Protein AF-A0ABD4ZHP4-F1 (afdb_monomer_lite)

InterPro domains:
  IPR003352 Phosphotransferase system, EIIC [PF02378] (2-78)

Secondary structure (DSSP, 8-state):
-HHHHHHHHHHHHHHHHHHHTTTTT--TTS-S-TTTTEEEETTEEEE--HHHHHHHHHHHHHHHHHHHTT-PPPGGG-

Foldseek 3Di:
DVVVVVVVVLVVQLVCCVVPVVVVVADPVDDQDPPNQWHADPNGIHGNPDVVVVVVVCVVVVVCCVVCVPPDDPPVVD

pLDDT: mean 82.06, std 6.36, range [52.81, 89.56]

Structure (mmCIF, N/CA/C/O backbone):
data_AF-A0ABD4ZHP4-F1
#
_entry.id   AF-A0ABD4ZHP4-F1
#
loop_
_atom_site.group_PDB
_atom_site.id
_atom_site.type_symbol
_atom_site.label_atom_id
_atom_site.label_alt_id
_atom_site.label_comp_id
_atom_site.label_asym_id
_atom_site.label_entity_id
_atom_site.label_seq_id
_atom_site.pdbx_PDB_ins_code
_atom_site.Cartn_x
_atom_site.Cartn_y
_atom_site.Cartn_z
_atom_site.occupancy
_atom_site.B_iso_or_equiv
_atom_site.auth_seq_id
_atom_site.auth_comp_id
_atom_site.auth_asym_id
_atom_site.auth_atom_id
_atom_site.pdbx_PDB_model_num
ATOM 1 N N . ALA A 1 1 ? -1.163 -7.459 14.809 1.00 62.34 1 ALA A N 1
ATOM 2 C CA . ALA A 1 1 ? -1.553 -6.205 14.130 1.00 62.34 1 ALA A CA 1
ATOM 3 C C . ALA A 1 1 ? -0.531 -5.798 13.070 1.00 62.34 1 ALA A C 1
ATOM 5 O O . ALA A 1 1 ? -0.871 -5.836 11.900 1.00 62.34 1 ALA A O 1
ATOM 6 N N . VAL A 1 2 ? 0.725 -5.522 13.445 1.00 75.19 2 VAL A N 1
ATOM 7 C CA . VAL A 1 2 ? 1.748 -4.936 12.550 1.00 75.19 2 VAL A CA 1
ATOM 8 C C . VAL A 1 2 ? 1.941 -5.687 11.225 1.00 75.19 2 VAL A C 1
ATOM 10 O O . VAL A 1 2 ? 1.870 -5.065 10.172 1.00 75.19 2 VAL A O 1
ATOM 13 N N . MET A 1 3 ? 2.107 -7.016 11.247 1.00 78.69 3 MET A N 1
ATOM 14 C CA . MET A 1 3 ? 2.300 -7.789 10.009 1.00 78.69 3 MET A CA 1
ATOM 15 C C . MET A 1 3 ? 1.065 -7.792 9.099 1.00 78.69 3 MET A C 1
ATOM 17 O O . MET A 1 3 ? 1.194 -7.659 7.887 1.00 78.69 3 MET A O 1
ATOM 21 N N . VAL A 1 4 ? -0.133 -7.899 9.679 1.00 84.62 4 VAL A N 1
ATOM 22 C CA . VAL A 1 4 ? -1.386 -7.854 8.911 1.00 84.62 4 VAL A CA 1
ATOM 23 C C . VAL A 1 4 ? -1.555 -6.473 8.284 1.00 84.62 4 VAL A C 1
ATOM 25 O O . VAL A 1 4 ? -1.761 -6.381 7.084 1.00 84.62 4 VAL A O 1
ATOM 28 N N . SER A 1 5 ? -1.364 -5.399 9.054 1.00 78.75 5 SER A N 1
ATOM 29 C CA . SER A 1 5 ? -1.410 -4.024 8.545 1.00 78.75 5 SER A CA 1
ATOM 30 C C . SER A 1 5 ? -0.379 -3.777 7.439 1.00 78.75 5 SER A C 1
ATOM 32 O O . SER A 1 5 ? -0.687 -3.107 6.458 1.00 78.75 5 SER A O 1
ATOM 34 N N . PHE A 1 6 ? 0.821 -4.350 7.566 1.00 81.19 6 PHE A N 1
ATOM 35 C CA . PHE A 1 6 ? 1.873 -4.251 6.558 1.00 81.19 6 PHE A CA 1
ATOM 36 C C . PHE A 1 6 ? 1.502 -4.960 5.250 1.00 81.19 6 PHE A C 1
ATOM 38 O O . PHE A 1 6 ? 1.658 -4.392 4.170 1.00 81.19 6 PHE A O 1
ATOM 45 N N . LEU A 1 7 ? 0.977 -6.184 5.318 1.00 86.19 7 LEU A N 1
ATOM 46 C CA . LEU A 1 7 ? 0.523 -6.900 4.124 1.00 86.19 7 LEU A CA 1
ATOM 47 C C . LEU A 1 7 ? -0.686 -6.208 3.488 1.00 86.19 7 LEU A C 1
ATOM 49 O O . LEU A 1 7 ? -0.694 -6.005 2.277 1.00 86.19 7 LEU A O 1
ATOM 53 N N . THR A 1 8 ? -1.659 -5.770 4.293 1.00 87.31 8 THR A N 1
ATOM 54 C CA . THR A 1 8 ? -2.823 -5.006 3.822 1.00 87.31 8 THR A CA 1
ATOM 55 C C . THR A 1 8 ? -2.398 -3.741 3.087 1.00 87.31 8 THR A C 1
ATOM 57 O O . THR A 1 8 ? -2.927 -3.453 2.018 1.00 87.31 8 THR A O 1
ATOM 60 N N . TRP A 1 9 ? -1.412 -3.011 3.613 1.00 83.94 9 TRP A N 1
ATOM 61 C CA . TRP A 1 9 ? -0.855 -1.840 2.942 1.00 83.94 9 TRP A CA 1
ATOM 62 C C . TRP A 1 9 ? -0.308 -2.181 1.550 1.00 83.94 9 TRP A C 1
ATOM 64 O O . TRP A 1 9 ? -0.677 -1.545 0.565 1.00 83.94 9 TRP A O 1
ATOM 74 N N . ASN A 1 10 ? 0.536 -3.213 1.454 1.00 87.62 10 ASN A N 1
ATOM 75 C CA . ASN A 1 10 ? 1.135 -3.619 0.181 1.00 87.62 10 ASN A CA 1
ATOM 76 C C . ASN A 1 10 ? 0.084 -4.092 -0.833 1.00 87.62 10 ASN A C 1
ATOM 78 O O . ASN A 1 10 ? 0.168 -3.734 -2.005 1.00 87.62 10 ASN A O 1
ATOM 82 N N . TYR A 1 11 ? -0.943 -4.819 -0.385 1.00 88.94 11 TYR A N 1
ATOM 83 C CA . TYR A 1 11 ? -2.079 -5.191 -1.232 1.00 88.94 11 TYR A CA 1
ATOM 84 C C . TYR A 1 11 ? -2.865 -3.976 -1.726 1.00 88.94 11 TYR A C 1
ATOM 86 O O . TYR A 1 11 ? -3.262 -3.928 -2.889 1.00 88.94 11 TYR A O 1
ATOM 94 N N . PHE A 1 12 ? -3.072 -2.980 -0.866 1.00 87.50 12 PHE A N 1
ATOM 95 C CA . PHE A 1 12 ? -3.801 -1.774 -1.235 1.00 87.50 12 PHE A CA 1
ATOM 96 C C . PHE A 1 12 ? -3.032 -0.947 -2.271 1.00 87.50 12 PHE A C 1
ATOM 98 O O . PHE A 1 12 ? -3.609 -0.522 -3.268 1.00 87.50 12 PHE A O 1
ATOM 105 N N . ILE A 1 13 ? -1.718 -0.785 -2.094 1.00 87.00 13 ILE A N 1
ATOM 106 C CA . ILE A 1 13 ? -0.850 -0.110 -3.070 1.00 87.00 13 ILE A CA 1
ATOM 107 C C . ILE A 1 13 ? -0.817 -0.865 -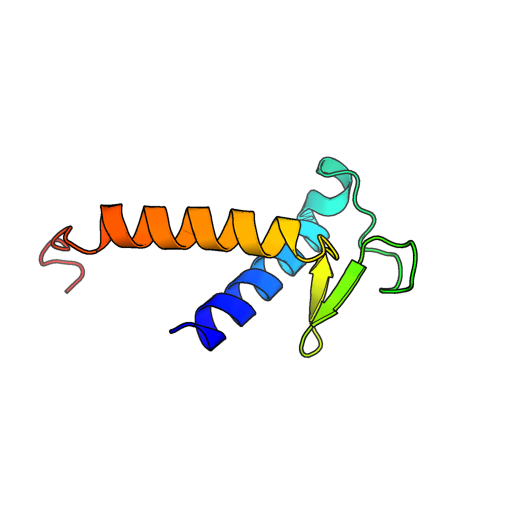4.395 1.00 87.00 13 ILE A C 1
ATOM 109 O O . ILE A 1 13 ? -0.902 -0.236 -5.446 1.00 87.00 13 ILE A O 1
ATOM 113 N N . ASN A 1 14 ? -0.753 -2.196 -4.363 1.00 89.56 14 ASN A N 1
ATOM 114 C CA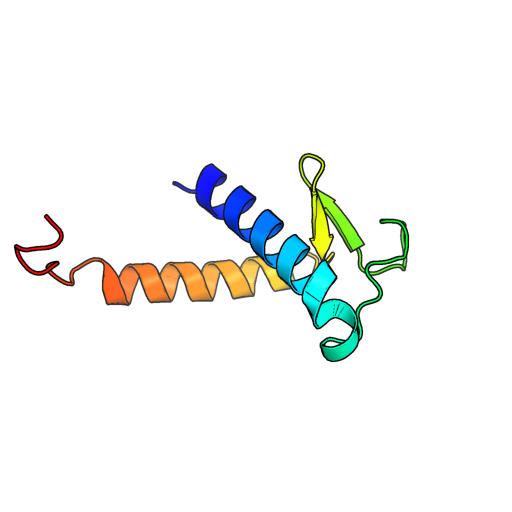 . ASN A 1 14 ? -0.827 -3.005 -5.573 1.00 89.56 14 ASN A CA 1
ATOM 115 C C . ASN A 1 14 ? -2.147 -2.776 -6.328 1.00 89.56 14 ASN A C 1
ATOM 117 O O . ASN A 1 14 ? -2.126 -2.491 -7.522 1.00 89.56 14 ASN A O 1
ATOM 121 N N . ALA A 1 15 ? -3.287 -2.809 -5.632 1.00 88.62 15 ALA A N 1
ATOM 122 C CA . ALA A 1 15 ? -4.594 -2.556 -6.238 1.00 88.62 15 ALA A CA 1
ATOM 123 C C . ALA A 1 15 ? -4.721 -1.123 -6.793 1.00 88.62 15 ALA A C 1
ATOM 125 O O . ALA A 1 15 ? -5.219 -0.928 -7.906 1.00 88.62 15 ALA A O 1
ATOM 126 N N . MET A 1 16 ? -4.228 -0.122 -6.053 1.00 86.12 16 MET A N 1
ATOM 127 C CA . MET A 1 16 ? -4.182 1.271 -6.513 1.00 86.12 16 MET A CA 1
ATOM 128 C C . MET A 1 16 ? -3.265 1.447 -7.724 1.00 86.12 16 MET A C 1
ATOM 130 O O . MET A 1 16 ? -3.620 2.174 -8.643 1.00 86.12 16 MET A O 1
ATOM 134 N N . GLY A 1 17 ? -2.121 0.768 -7.763 1.00 85.25 17 GLY A N 1
ATOM 135 C CA . GLY A 1 17 ? -1.192 0.792 -8.890 1.00 85.25 17 GLY A CA 1
ATOM 136 C C . GLY A 1 17 ? -1.769 0.164 -10.154 1.00 85.25 17 GLY A C 1
ATOM 137 O O . GLY A 1 17 ? -1.656 0.732 -11.236 1.00 85.25 17 GLY A O 1
ATOM 138 N N . MET A 1 18 ? -2.467 -0.963 -10.012 1.00 86.31 18 MET A N 1
ATOM 139 C CA . MET A 1 18 ? -3.139 -1.630 -11.131 1.00 86.31 18 MET A CA 1
ATOM 140 C C . MET A 1 18 ? -4.308 -0.810 -11.694 1.00 86.31 18 MET A C 1
ATOM 142 O O . MET A 1 18 ? -4.561 -0.853 -12.894 1.00 86.31 18 MET A O 1
ATOM 146 N N . THR A 1 19 ? -5.020 -0.063 -10.843 1.00 86.62 19 THR A N 1
ATOM 147 C CA . THR A 1 19 ? -6.226 0.687 -11.249 1.00 86.62 19 THR A CA 1
ATOM 148 C C . THR A 1 19 ? -5.917 2.128 -11.663 1.00 86.62 19 THR A C 1
ATOM 150 O O . THR A 1 19 ? -6.516 2.656 -12.597 1.00 86.62 19 THR A O 1
ATOM 153 N N . TRP A 1 20 ? -4.979 2.777 -10.971 1.00 83.31 20 TRP A N 1
ATOM 154 C CA . TRP A 1 20 ? -4.698 4.213 -11.068 1.00 83.31 20 TRP A CA 1
ATOM 155 C C . TRP A 1 20 ? -3.207 4.538 -11.199 1.00 83.31 20 TRP A C 1
ATOM 157 O O . TRP A 1 20 ? -2.830 5.699 -11.049 1.00 83.31 20 TRP A O 1
ATOM 167 N N . GLY A 1 21 ? -2.342 3.563 -11.492 1.00 80.31 21 GLY A N 1
ATOM 168 C CA . GLY A 1 21 ? -0.895 3.787 -11.603 1.00 80.31 21 GLY A CA 1
ATOM 169 C C . GLY A 1 21 ? -0.539 4.958 -12.524 1.00 80.31 21 GLY A C 1
ATOM 170 O O . GLY A 1 21 ? 0.235 5.829 -12.132 1.00 80.31 21 GLY A O 1
ATOM 171 N N . SER A 1 22 ? -1.199 5.066 -13.683 1.00 80.81 22 SER A N 1
ATOM 172 C CA . SER A 1 22 ? -0.984 6.158 -14.645 1.00 80.81 22 SER A CA 1
ATOM 173 C C . SER A 1 22 ? -1.300 7.548 -14.084 1.00 80.81 22 SER A C 1
ATOM 175 O O . SER A 1 22 ? -0.583 8.499 -14.385 1.00 80.81 22 SER A O 1
ATOM 177 N N . TYR A 1 23 ? -2.322 7.675 -13.232 1.00 80.38 23 TYR A N 1
ATOM 178 C CA . TYR A 1 23 ? -2.671 8.936 -12.568 1.00 80.38 23 TYR A CA 1
ATOM 179 C C . TYR A 1 23 ? -1.572 9.386 -11.598 1.00 80.38 23 TYR A C 1
ATOM 181 O O . TYR A 1 23 ? -1.284 10.575 -11.487 1.00 80.38 23 TYR A O 1
ATOM 189 N N . PHE A 1 24 ? -0.923 8.432 -10.929 1.00 76.81 24 PHE A N 1
ATOM 190 C CA . PHE A 1 24 ? 0.198 8.691 -10.025 1.00 76.81 24 PHE A CA 1
ATOM 191 C C . PHE A 1 24 ? 1.558 8.752 -10.739 1.00 76.81 24 PHE A C 1
ATOM 193 O O . PHE A 1 24 ? 2.580 8.913 -10.075 1.00 76.81 24 PHE A O 1
ATOM 200 N N . GLY A 1 25 ? 1.588 8.631 -12.073 1.00 80.06 25 GLY A N 1
ATOM 201 C CA . GLY A 1 25 ? 2.824 8.618 -12.857 1.00 80.06 25 GLY A CA 1
ATOM 202 C C . GLY A 1 25 ? 3.666 7.353 -12.667 1.00 80.06 25 GLY A C 1
ATOM 203 O O . GLY A 1 25 ? 4.873 7.395 -12.885 1.00 80.06 25 GLY A O 1
ATOM 204 N N . VAL A 1 26 ? 3.050 6.241 -12.249 1.00 82.56 26 VAL A N 1
ATOM 205 C CA . VAL A 1 26 ? 3.723 4.957 -12.019 1.00 82.56 26 VAL A CA 1
ATOM 206 C C . VAL A 1 26 ? 3.266 3.916 -13.034 1.00 82.56 26 VAL A C 1
ATOM 208 O O . VAL A 1 26 ? 2.077 3.616 -13.153 1.00 82.56 26 VAL A O 1
ATOM 211 N N . ASP A 1 27 ? 4.225 3.307 -13.728 1.00 84.38 27 ASP A N 1
ATOM 212 C CA . ASP A 1 27 ? 3.970 2.255 -14.709 1.00 84.38 27 ASP A CA 1
ATOM 213 C C . ASP A 1 27 ? 4.053 0.856 -14.076 1.00 84.38 27 ASP A C 1
ATOM 215 O O . ASP A 1 27 ? 5.109 0.231 -14.027 1.00 84.38 27 ASP A O 1
ATOM 219 N N . PHE A 1 28 ? 2.913 0.340 -13.606 1.00 83.94 28 PHE A N 1
ATOM 220 C CA . PHE A 1 28 ? 2.811 -0.998 -13.003 1.00 83.94 28 PHE A CA 1
ATOM 221 C C . PHE A 1 28 ? 2.920 -2.163 -14.005 1.00 83.94 28 PHE A C 1
ATOM 223 O O . PHE A 1 28 ? 2.991 -3.327 -13.583 1.00 83.94 28 PHE A O 1
ATOM 230 N N . THR A 1 29 ? 2.950 -1.877 -15.313 1.00 84.19 29 THR A N 1
ATOM 231 C CA . THR A 1 29 ? 3.163 -2.900 -16.348 1.00 84.19 29 THR A CA 1
ATOM 232 C C . THR A 1 29 ? 4.613 -3.376 -16.381 1.00 84.19 29 THR A C 1
ATOM 234 O O . THR A 1 29 ? 4.871 -4.519 -16.752 1.00 84.19 29 THR A O 1
ATOM 237 N N . GLN A 1 30 ? 5.543 -2.543 -15.910 1.00 84.88 30 GLN A N 1
ATOM 238 C CA . GLN A 1 30 ? 6.957 -2.878 -15.816 1.00 84.88 30 GLN A CA 1
ATOM 239 C C . GLN A 1 30 ? 7.226 -3.895 -14.714 1.00 84.88 30 GLN A C 1
ATOM 241 O O . GLN A 1 30 ? 6.554 -3.930 -13.675 1.00 84.88 30 GLN A O 1
ATOM 246 N N . ASP A 1 31 ? 8.235 -4.730 -14.930 1.00 85.44 31 ASP A N 1
ATOM 247 C CA . ASP A 1 31 ? 8.724 -5.633 -13.900 1.00 85.44 31 ASP A CA 1
ATOM 248 C C . ASP A 1 31 ? 9.364 -4.859 -12.746 1.00 85.44 31 ASP A C 1
ATOM 250 O O . ASP A 1 31 ? 9.890 -3.759 -12.914 1.00 85.44 31 ASP A O 1
ATOM 254 N N . ALA A 1 32 ? 9.314 -5.447 -11.551 1.00 86.62 32 ALA A N 1
ATOM 255 C CA . ALA A 1 32 ? 9.908 -4.884 -10.343 1.00 86.62 32 ALA A CA 1
ATOM 256 C C . ALA A 1 32 ? 11.436 -5.049 -10.373 1.00 86.62 32 ALA A C 1
ATOM 258 O O . ALA A 1 32 ? 12.006 -5.922 -9.718 1.00 86.62 32 ALA A O 1
ATOM 259 N N . VAL A 1 33 ? 12.082 -4.234 -11.202 1.00 84.69 33 VAL A N 1
ATOM 260 C CA . VAL A 1 33 ? 13.533 -4.203 -11.412 1.00 84.69 33 VAL A CA 1
ATOM 261 C C . VAL A 1 33 ? 14.123 -2.875 -10.947 1.00 84.69 33 VAL A C 1
ATOM 263 O O . VAL A 1 33 ? 13.419 -1.870 -10.828 1.00 84.69 33 VAL A O 1
ATOM 266 N N . ALA A 1 34 ? 15.432 -2.849 -10.695 1.00 79.56 34 ALA A N 1
ATOM 267 C CA . ALA A 1 34 ? 16.125 -1.629 -10.293 1.00 79.56 34 ALA A CA 1
ATOM 268 C C . ALA A 1 34 ? 15.885 -0.495 -11.311 1.00 79.56 34 ALA A C 1
ATOM 270 O O . ALA A 1 34 ? 16.076 -0.680 -12.510 1.00 79.56 34 ALA A O 1
ATOM 271 N N . GLY A 1 35 ? 15.453 0.672 -10.825 1.00 80.19 35 GLY A N 1
ATOM 272 C CA . GLY A 1 35 ? 15.118 1.835 -11.658 1.00 80.19 35 GLY A CA 1
ATOM 273 C C . GLY A 1 35 ? 13.646 1.946 -12.079 1.00 80.19 35 GLY A C 1
ATOM 274 O O . GLY A 1 35 ? 13.248 3.020 -12.513 1.00 80.19 35 GLY A O 1
ATOM 275 N N . SER A 1 36 ? 12.825 0.904 -11.885 1.00 83.50 36 SER A N 1
ATOM 276 C CA . SER A 1 36 ? 11.370 0.948 -12.156 1.00 83.50 36 SER A CA 1
ATOM 277 C C . SER A 1 36 ? 10.558 1.691 -11.083 1.00 83.50 36 SER A C 1
ATOM 279 O O . SER A 1 36 ? 9.403 2.041 -11.306 1.00 83.50 36 SER A O 1
ATOM 281 N N . GLY A 1 37 ? 11.136 1.906 -9.894 1.00 82.75 37 GLY A N 1
ATOM 282 C CA . GLY A 1 37 ? 10.404 2.419 -8.727 1.00 82.75 37 GLY A CA 1
ATOM 283 C C . GLY A 1 37 ? 9.409 1.411 -8.135 1.00 82.75 37 GLY A C 1
ATOM 284 O O . GLY A 1 37 ? 8.553 1.787 -7.333 1.00 82.75 37 GLY A O 1
ATOM 285 N N . LEU A 1 38 ? 9.512 0.135 -8.521 1.00 88.31 38 LEU A N 1
ATOM 286 C CA . LEU A 1 38 ? 8.672 -0.966 -8.065 1.00 88.31 38 LEU A CA 1
ATOM 287 C C . LEU A 1 38 ? 9.521 -2.039 -7.384 1.00 88.31 38 LEU A C 1
ATOM 289 O O . LEU A 1 38 ? 10.645 -2.325 -7.794 1.00 88.31 38 LEU A O 1
ATOM 293 N N . THR A 1 39 ? 8.953 -2.680 -6.368 1.00 89.25 39 THR A N 1
ATOM 294 C CA . THR A 1 39 ? 9.590 -3.781 -5.641 1.00 89.25 39 THR A CA 1
ATOM 295 C C . THR A 1 39 ? 8.599 -4.910 -5.375 1.00 89.25 39 THR A C 1
ATOM 297 O O . THR A 1 39 ? 7.380 -4.721 -5.414 1.00 89.25 39 THR A O 1
ATOM 300 N N . MET A 1 40 ? 9.123 -6.106 -5.118 1.00 88.69 40 MET A N 1
ATOM 301 C CA . MET A 1 40 ? 8.331 -7.275 -4.747 1.00 88.69 40 MET A CA 1
ATOM 302 C C . MET A 1 40 ? 8.435 -7.509 -3.245 1.00 88.69 40 MET A C 1
ATOM 304 O O . MET A 1 40 ? 9.501 -7.842 -2.734 1.00 88.69 40 MET A O 1
ATOM 308 N N . MET A 1 41 ? 7.306 -7.409 -2.545 1.00 85.12 41 MET A N 1
ATOM 309 C CA . MET A 1 41 ? 7.217 -7.669 -1.107 1.00 85.12 41 MET A CA 1
ATOM 310 C C . MET A 1 41 ? 6.266 -8.832 -0.856 1.00 85.12 41 MET A C 1
ATOM 312 O O . M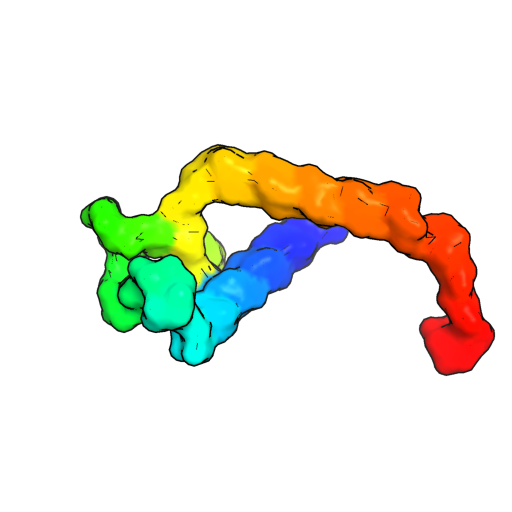ET A 1 41 ? 5.082 -8.747 -1.167 1.00 85.12 41 MET A O 1
ATOM 316 N N . ALA A 1 42 ? 6.783 -9.936 -0.307 1.00 82.69 42 ALA A N 1
ATOM 317 C CA . ALA A 1 42 ? 6.006 -11.153 -0.033 1.00 82.69 42 ALA A CA 1
ATOM 318 C C . ALA A 1 42 ? 5.180 -11.663 -1.242 1.00 82.69 42 ALA A C 1
ATOM 320 O O . ALA A 1 42 ? 4.076 -12.173 -1.074 1.00 82.69 42 ALA A O 1
ATOM 321 N N . GLY A 1 43 ? 5.705 -11.509 -2.466 1.00 83.12 43 GLY A N 1
ATOM 322 C CA . GLY A 1 43 ? 5.025 -11.904 -3.709 1.00 83.12 43 GLY A CA 1
ATOM 323 C C . GLY A 1 43 ? 4.067 -10.857 -4.294 1.00 83.12 43 GLY A C 1
ATOM 324 O O . GLY A 1 43 ? 3.462 -11.112 -5.330 1.00 83.12 43 GLY A O 1
ATOM 325 N N . ILE A 1 44 ? 3.956 -9.675 -3.682 1.00 87.38 44 ILE A N 1
ATOM 326 C CA . ILE A 1 44 ? 3.085 -8.577 -4.123 1.00 87.38 44 ILE A CA 1
ATOM 327 C C . ILE A 1 44 ? 3.938 -7.468 -4.750 1.00 87.38 44 ILE A C 1
ATOM 329 O O . ILE A 1 44 ? 4.905 -7.010 -4.137 1.00 87.38 44 ILE A O 1
ATOM 333 N N . LYS A 1 45 ? 3.560 -7.006 -5.950 1.00 88.69 45 LYS A N 1
ATOM 334 C CA . LYS A 1 45 ? 4.193 -5.859 -6.622 1.00 88.69 45 LYS A CA 1
ATOM 335 C C . LYS A 1 45 ? 3.727 -4.555 -5.971 1.00 88.69 45 LYS A C 1
ATOM 337 O O . LYS A 1 45 ? 2.539 -4.244 -5.996 1.00 88.69 45 LYS A O 1
ATOM 342 N N . THR A 1 46 ? 4.645 -3.790 -5.401 1.00 88.62 46 THR A N 1
ATOM 343 C CA . THR A 1 46 ? 4.359 -2.558 -4.650 1.00 88.62 46 THR A CA 1
ATOM 344 C C . THR A 1 46 ? 5.345 -1.450 -5.029 1.00 88.62 46 THR A C 1
ATOM 346 O O . THR A 1 46 ? 6.296 -1.687 -5.774 1.00 88.62 46 THR A O 1
ATOM 349 N N . LEU A 1 47 ? 5.119 -0.233 -4.534 1.00 86.62 47 LEU A N 1
ATOM 350 C CA . LEU A 1 47 ? 5.999 0.913 -4.776 1.00 86.62 47 LEU A CA 1
ATOM 351 C C . LEU A 1 47 ? 7.286 0.807 -3.951 1.00 86.62 47 LEU A C 1
ATOM 353 O O . LEU A 1 47 ? 7.233 0.598 -2.737 1.00 86.62 47 LEU A O 1
ATOM 357 N N . ASP A 1 48 ? 8.431 1.037 -4.591 1.00 83.88 48 ASP A N 1
ATOM 358 C CA . ASP A 1 48 ? 9.716 1.199 -3.915 1.00 83.88 48 ASP A CA 1
ATOM 359 C C . ASP A 1 48 ? 9.926 2.666 -3.517 1.00 83.88 48 ASP A C 1
ATOM 361 O O . ASP A 1 48 ? 10.632 3.441 -4.160 1.00 83.88 48 ASP A O 1
ATOM 365 N N . THR A 1 49 ? 9.259 3.076 -2.440 1.00 75.94 49 THR A N 1
ATOM 366 C CA . THR A 1 49 ? 9.403 4.422 -1.858 1.00 75.94 49 THR A CA 1
ATOM 367 C C . THR A 1 49 ? 10.562 4.525 -0.862 1.00 75.94 49 THR A C 1
ATOM 369 O O . THR A 1 49 ? 10.669 5.525 -0.142 1.00 75.94 49 THR A O 1
ATOM 372 N N . SER A 1 50 ? 11.393 3.478 -0.759 1.00 76.25 50 SER A N 1
ATOM 373 C CA . SER A 1 50 ? 12.423 3.335 0.271 1.00 76.25 50 SER A CA 1
ATOM 374 C C . SER A 1 50 ? 11.876 3.587 1.695 1.00 76.25 50 SER A C 1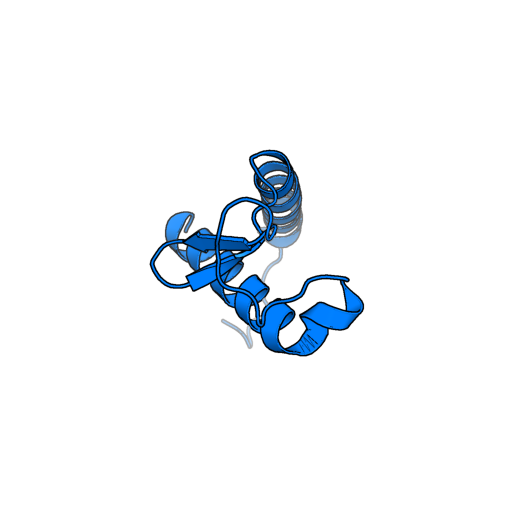
ATOM 376 O O . SER A 1 50 ? 10.675 3.476 1.968 1.00 76.25 50 SER A O 1
ATOM 378 N N . ILE A 1 51 ? 12.759 3.939 2.632 1.00 78.31 51 ILE A N 1
ATOM 379 C CA . ILE A 1 51 ? 12.429 4.197 4.039 1.00 78.31 51 ILE A CA 1
ATOM 380 C C . ILE A 1 51 ? 11.475 5.388 4.229 1.00 78.31 51 ILE A C 1
ATOM 382 O O . ILE A 1 51 ? 10.725 5.431 5.202 1.00 78.31 51 ILE A O 1
ATOM 386 N N . ILE A 1 52 ? 11.455 6.336 3.286 1.00 79.06 52 ILE A N 1
ATOM 387 C CA . ILE A 1 52 ? 10.651 7.563 3.379 1.00 79.06 52 ILE A CA 1
ATOM 388 C C . ILE A 1 52 ? 9.158 7.239 3.331 1.00 79.06 52 ILE A C 1
ATOM 390 O O . ILE A 1 52 ? 8.401 7.717 4.178 1.00 79.06 52 ILE A O 1
ATOM 394 N N . GLY A 1 53 ? 8.725 6.391 2.393 1.00 75.31 53 GLY A N 1
ATOM 395 C CA . GLY A 1 53 ? 7.316 6.003 2.331 1.00 75.31 53 GLY A CA 1
ATOM 396 C C . GLY A 1 53 ? 6.875 5.267 3.592 1.00 75.31 53 GLY A C 1
ATOM 397 O O . GLY A 1 53 ? 5.832 5.596 4.153 1.00 75.31 53 GLY A O 1
ATOM 398 N N . ALA A 1 54 ? 7.709 4.361 4.115 1.00 75.19 54 ALA A N 1
ATOM 399 C CA . ALA A 1 54 ? 7.417 3.640 5.355 1.00 75.19 54 ALA A CA 1
ATOM 400 C C . ALA A 1 54 ? 7.182 4.586 6.550 1.00 75.19 54 ALA A C 1
ATOM 402 O O . ALA A 1 54 ? 6.264 4.361 7.341 1.00 75.19 54 ALA A O 1
ATOM 403 N N . ILE A 1 55 ? 7.956 5.673 6.657 1.00 83.56 55 ILE A N 1
ATOM 404 C CA . ILE A 1 55 ? 7.793 6.688 7.709 1.00 83.56 55 ILE A CA 1
ATOM 405 C C . ILE A 1 55 ? 6.458 7.427 7.565 1.00 83.56 55 ILE A C 1
ATOM 407 O O . ILE A 1 55 ? 5.732 7.567 8.549 1.00 83.56 55 ILE A O 1
ATOM 411 N N . ILE A 1 56 ? 6.107 7.864 6.352 1.00 82.19 56 ILE A N 1
ATOM 412 C CA . ILE A 1 56 ? 4.852 8.590 6.090 1.00 82.19 56 ILE A CA 1
ATOM 413 C C . ILE A 1 56 ? 3.646 7.720 6.457 1.00 82.19 56 ILE A C 1
ATOM 415 O O . ILE A 1 56 ? 2.746 8.161 7.173 1.00 82.19 56 ILE A O 1
ATOM 419 N N . ILE A 1 57 ? 3.653 6.461 6.019 1.00 79.94 57 ILE A N 1
ATOM 420 C CA . ILE A 1 57 ? 2.577 5.501 6.280 1.00 79.94 57 ILE A CA 1
ATOM 421 C C . ILE A 1 57 ? 2.444 5.242 7.776 1.00 79.94 57 ILE A C 1
ATOM 423 O O . ILE A 1 57 ? 1.341 5.297 8.316 1.00 79.94 57 ILE A O 1
ATOM 427 N N . SER A 1 58 ? 3.566 4.999 8.456 1.00 80.50 58 SER A N 1
ATOM 428 C CA . SER A 1 58 ? 3.596 4.787 9.904 1.00 80.50 58 SER A CA 1
ATOM 429 C C . SER A 1 58 ? 3.044 5.997 10.661 1.00 80.50 58 SER A C 1
ATOM 431 O O . SER A 1 58 ? 2.245 5.835 11.586 1.00 80.50 58 SER A O 1
ATOM 433 N N . GLY A 1 59 ? 3.385 7.212 10.221 1.00 85.25 59 GLY A N 1
ATOM 434 C CA . GLY A 1 59 ? 2.832 8.450 10.761 1.00 85.25 59 GLY A CA 1
ATOM 435 C C . GLY A 1 59 ? 1.311 8.527 10.607 1.00 85.25 59 GLY A C 1
ATOM 436 O O . GLY A 1 59 ? 0.612 8.781 11.587 1.00 85.25 59 GLY A O 1
ATOM 437 N N . ILE A 1 60 ? 0.786 8.238 9.411 1.00 85.44 60 ILE A N 1
ATOM 438 C CA . ILE A 1 60 ? -0.661 8.237 9.139 1.00 85.44 60 ILE A CA 1
ATOM 439 C C . ILE A 1 60 ? -1.378 7.174 9.980 1.00 85.44 60 ILE A C 1
ATOM 441 O O . ILE A 1 60 ? -2.366 7.483 10.646 1.00 85.44 60 ILE A O 1
ATOM 445 N N . VAL A 1 61 ? -0.880 5.935 9.987 1.00 83.44 61 VAL A N 1
ATOM 446 C CA . VAL A 1 61 ? -1.484 4.818 10.731 1.00 83.44 61 VAL A CA 1
ATOM 447 C C . VAL A 1 61 ? -1.483 5.102 12.231 1.00 83.44 61 VAL A C 1
ATOM 449 O O . VAL A 1 61 ? -2.511 4.926 12.881 1.00 83.44 61 VAL A O 1
ATOM 452 N N . THR A 1 62 ? -0.369 5.594 12.779 1.00 86.88 62 THR A N 1
ATOM 453 C CA . THR A 1 62 ? -0.258 5.934 14.205 1.00 86.88 62 THR A CA 1
ATOM 454 C C . THR A 1 62 ? -1.182 7.095 14.571 1.00 86.88 62 THR A C 1
ATOM 456 O O . THR A 1 62 ? -1.860 7.042 15.595 1.00 86.88 62 THR A O 1
ATOM 459 N N . ALA A 1 63 ? -1.278 8.124 13.725 1.00 88.12 63 ALA A N 1
ATOM 460 C CA . ALA A 1 63 ? -2.188 9.245 13.947 1.00 88.12 63 ALA A CA 1
ATOM 461 C C . ALA A 1 63 ? -3.662 8.811 13.919 1.00 88.12 63 ALA A C 1
ATOM 463 O O . ALA A 1 63 ? -4.444 9.219 14.780 1.00 88.12 63 ALA A O 1
ATOM 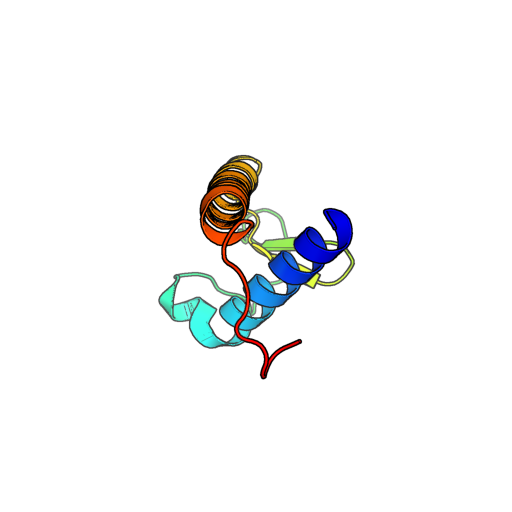464 N N . LEU A 1 64 ? -4.045 7.961 12.961 1.00 86.69 64 LEU A N 1
ATOM 465 C CA . LEU A 1 64 ? -5.392 7.393 12.886 1.00 86.69 64 LEU A CA 1
ATOM 466 C C . LEU A 1 64 ? -5.697 6.513 14.095 1.00 86.69 64 LEU A C 1
ATOM 468 O O . LEU A 1 64 ? -6.764 6.662 14.684 1.00 86.69 64 LEU A O 1
ATOM 472 N N . HIS A 1 65 ? -4.757 5.652 14.493 1.00 85.81 65 HIS A N 1
ATOM 473 C CA . HIS A 1 65 ? -4.883 4.823 15.686 1.00 85.81 65 HIS A CA 1
ATOM 474 C C . HIS A 1 65 ? -5.124 5.701 16.917 1.00 85.81 65 HIS A C 1
ATOM 476 O O . HIS A 1 65 ? -6.153 5.573 17.567 1.00 85.81 65 HIS A O 1
ATOM 482 N N . ASN A 1 66 ? -4.262 6.687 17.170 1.00 88.19 66 ASN A N 1
ATOM 483 C CA . ASN A 1 66 ? -4.390 7.569 18.332 1.00 88.19 66 ASN A CA 1
ATOM 484 C C . ASN A 1 66 ? -5.684 8.399 18.328 1.00 88.19 66 ASN A C 1
ATOM 486 O O . ASN A 1 66 ? -6.199 8.737 19.387 1.00 88.19 66 ASN A O 1
ATOM 490 N N . ARG A 1 67 ? -6.225 8.740 17.152 1.00 86.69 67 ARG A N 1
ATOM 491 C CA . ARG A 1 67 ? -7.451 9.544 17.037 1.00 86.69 67 ARG A CA 1
ATOM 492 C C . ARG A 1 67 ? -8.736 8.720 17.132 1.00 86.69 67 ARG A C 1
ATOM 494 O O . ARG A 1 67 ? -9.757 9.245 17.579 1.00 86.69 67 ARG A O 1
ATOM 501 N N . LEU A 1 68 ? -8.726 7.483 16.637 1.00 85.06 68 LEU A N 1
ATOM 502 C CA . LEU A 1 68 ? -9.930 6.664 16.473 1.00 85.06 68 LEU A CA 1
ATOM 503 C C . LEU A 1 68 ? -10.038 5.529 17.496 1.00 85.06 68 LEU A C 1
ATOM 505 O O . LEU A 1 68 ? -11.129 4.991 17.644 1.00 85.06 68 LEU A O 1
ATOM 509 N N . PHE A 1 69 ? -8.968 5.185 18.216 1.00 80.25 69 PHE A N 1
ATOM 510 C CA . PHE A 1 69 ? -8.967 4.052 19.147 1.00 80.25 69 PHE A CA 1
ATOM 511 C C . PHE A 1 69 ? -9.985 4.205 20.286 1.00 80.25 69 PHE A C 1
ATOM 513 O O . PHE A 1 69 ? -10.734 3.276 20.570 1.00 80.25 69 PHE A O 1
ATOM 520 N N . ASP A 1 70 ? -10.095 5.398 20.874 1.00 78.81 70 ASP A N 1
ATOM 521 C CA . ASP A 1 70 ? -11.018 5.647 21.992 1.00 78.81 70 ASP A CA 1
ATOM 522 C C . ASP A 1 70 ? -12.459 5.961 21.548 1.00 78.81 70 ASP A C 1
ATOM 524 O O . ASP A 1 70 ? -13.344 6.230 22.370 1.00 78.81 70 ASP A O 1
ATOM 528 N N . LYS A 1 71 ? -12.738 5.953 20.238 1.00 78.56 71 LYS A N 1
ATOM 529 C CA . LYS A 1 71 ? -14.092 6.178 19.725 1.00 78.56 71 LYS A CA 1
ATOM 530 C C . LYS A 1 71 ? -14.930 4.925 19.970 1.00 78.56 71 LYS A C 1
ATOM 532 O O . LYS A 1 71 ? -14.769 3.915 19.294 1.00 78.56 71 LYS A O 1
ATOM 537 N N . LYS A 1 72 ? -15.881 5.016 20.905 1.00 72.56 72 LYS A N 1
ATOM 538 C CA . LYS A 1 72 ? -16.874 3.956 21.126 1.00 72.56 72 LYS A CA 1
ATOM 539 C C . LYS A 1 72 ? -17.679 3.715 19.849 1.00 72.56 72 LYS A C 1
ATOM 541 O O . LYS A 1 72 ? -18.327 4.634 19.342 1.00 72.56 72 LYS A O 1
ATOM 546 N N . LEU A 1 73 ? -17.637 2.479 19.357 1.00 75.69 73 LEU A N 1
ATOM 547 C CA . LEU A 1 73 ? -18.492 2.034 18.265 1.00 75.69 73 LEU A CA 1
ATOM 548 C C . LEU A 1 73 ? -19.948 2.009 18.755 1.00 75.69 73 LEU A C 1
ATOM 550 O O . LEU A 1 73 ? -20.208 1.631 19.902 1.00 75.69 73 LEU A O 1
ATOM 554 N N . PRO A 1 74 ? -20.903 2.451 17.930 1.00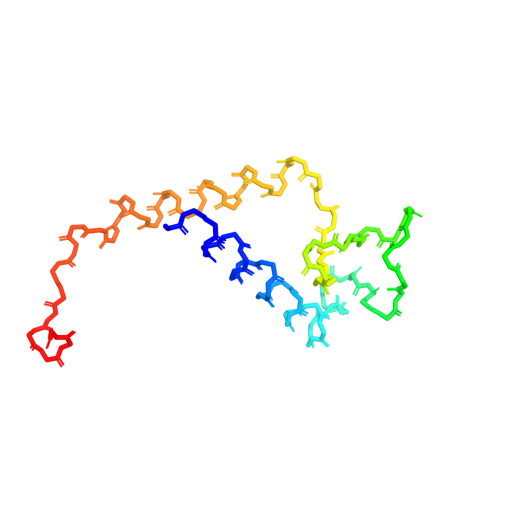 77.25 74 PRO A N 1
ATOM 555 C CA . PRO A 1 74 ? -22.307 2.389 18.289 1.00 77.25 74 PRO A CA 1
ATOM 556 C C . PRO A 1 74 ? -22.777 0.929 18.363 1.00 77.25 74 PRO A C 1
ATOM 558 O O . PRO A 1 74 ? -22.284 0.064 17.644 1.00 77.25 74 PRO A O 1
ATOM 561 N N . VAL A 1 75 ? -23.759 0.671 19.227 1.00 72.69 75 VAL A N 1
ATOM 562 C CA . VAL A 1 75 ? -24.173 -0.675 19.685 1.00 72.69 75 VAL A CA 1
ATOM 563 C C . VAL A 1 75 ? -24.641 -1.613 18.556 1.00 72.69 75 VAL A C 1
ATOM 565 O O . VAL A 1 75 ? -24.737 -2.813 18.757 1.00 72.69 75 VAL A O 1
ATOM 568 N N . PHE A 1 76 ? -24.920 -1.086 17.362 1.00 71.12 76 PHE A N 1
ATOM 569 C CA . PHE A 1 76 ? -25.333 -1.856 16.183 1.00 71.12 76 PHE A CA 1
ATOM 570 C C . PHE A 1 76 ? -24.165 -2.437 15.357 1.00 71.12 76 PHE A C 1
ATOM 572 O O . PHE A 1 76 ? -24.409 -3.215 14.440 1.00 71.12 76 PHE A O 1
ATOM 579 N N . LEU A 1 77 ? -22.918 -2.040 15.642 1.00 64.25 77 LEU A N 1
ATOM 580 C CA . LEU A 1 77 ? -21.682 -2.573 15.039 1.00 64.25 77 LEU A CA 1
ATOM 581 C C . LEU A 1 77 ? -20.864 -3.410 16.048 1.00 64.25 77 LEU A C 1
ATOM 583 O O . LEU A 1 77 ? -19.687 -3.670 15.796 1.00 64.25 77 LEU A O 1
ATOM 587 N N . GLY A 1 78 ? -21.464 -3.752 17.198 1.00 52.81 78 GLY A N 1
ATOM 588 C CA . GLY A 1 78 ? -20.858 -4.530 18.285 1.00 52.81 78 GLY A CA 1
ATOM 589 C C . GLY A 1 78 ? -21.127 -6.020 18.168 1.00 52.81 78 GLY A C 1
ATOM 590 O O . GLY A 1 78 ? -22.294 -6.375 17.892 1.00 52.81 78 GLY A O 1
#

Organism: Gardnerella vaginalis (NCBI:txid2702)

Radius of gyration: 15.5 Å; chains: 1; bounding box: 42×21×38 Å

Sequence (78 aa):
AVMVSFLTWNYFINAMGMTWGSYFGVDFTQDAVAGSGLTMMAGIKTLDTSIIGAIIISGIVTALHNRLFDKKLPVFLG